Protein AF-A0A8C5MKD7-F1 (afdb_monomer_lite)

pLDDT: mean 90.49, std 13.29, range [43.59, 98.06]

Structure (mmCIF, N/CA/C/O backbone):
data_AF-A0A8C5MKD7-F1
#
_entry.id   AF-A0A8C5MKD7-F1
#
loop_
_atom_site.group_PDB
_atom_site.id
_atom_site.type_symbol
_atom_site.label_atom_id
_atom_site.label_alt_id
_atom_site.label_comp_id
_atom_s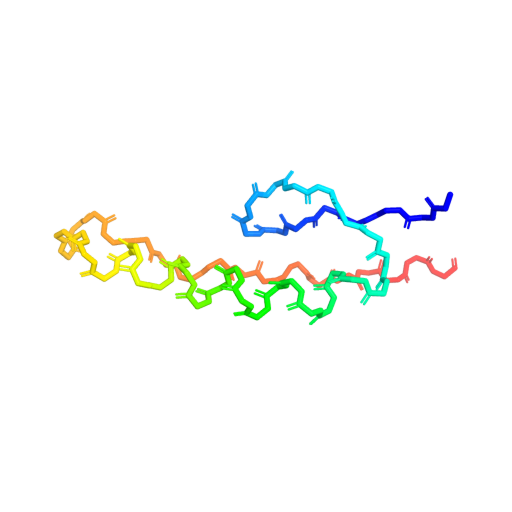ite.label_asym_id
_atom_site.label_entity_id
_atom_site.label_seq_id
_atom_site.pdbx_PDB_ins_code
_atom_site.Cartn_x
_atom_site.Cartn_y
_atom_site.Cartn_z
_atom_site.occupancy
_atom_site.B_iso_or_equiv
_atom_site.auth_seq_id
_atom_site.auth_comp_id
_atom_site.auth_asym_id
_atom_site.auth_atom_id
_atom_site.pdbx_PDB_model_num
ATOM 1 N N . PRO A 1 1 ? 6.577 -4.497 -21.511 1.00 66.44 1 PRO A N 1
ATOM 2 C CA . PRO A 1 1 ? 7.367 -4.906 -20.319 1.00 66.44 1 PRO A CA 1
ATOM 3 C C . PRO A 1 1 ? 6.396 -5.404 -19.242 1.00 66.44 1 PRO A C 1
ATOM 5 O O . PRO A 1 1 ? 5.298 -4.856 -19.192 1.00 66.44 1 PRO A O 1
ATOM 8 N N . PRO A 1 2 ? 6.738 -6.424 -18.435 1.00 82.69 2 PRO A N 1
ATOM 9 C CA . PRO A 1 2 ? 5.818 -6.943 -17.426 1.00 82.69 2 PRO A CA 1
ATOM 10 C C . PRO A 1 2 ? 5.558 -5.893 -16.338 1.00 82.69 2 PRO A C 1
ATOM 12 O O . PRO A 1 2 ? 6.499 -5.283 -15.816 1.00 82.69 2 PRO A O 1
ATOM 15 N N . THR A 1 3 ? 4.283 -5.683 -16.015 1.00 92.25 3 THR A N 1
ATOM 16 C CA . THR A 1 3 ? 3.828 -4.830 -14.913 1.00 92.25 3 THR A CA 1
ATOM 17 C C . THR A 1 3 ? 3.278 -5.686 -13.774 1.00 92.25 3 THR A C 1
ATOM 19 O O . THR A 1 3 ? 2.864 -6.8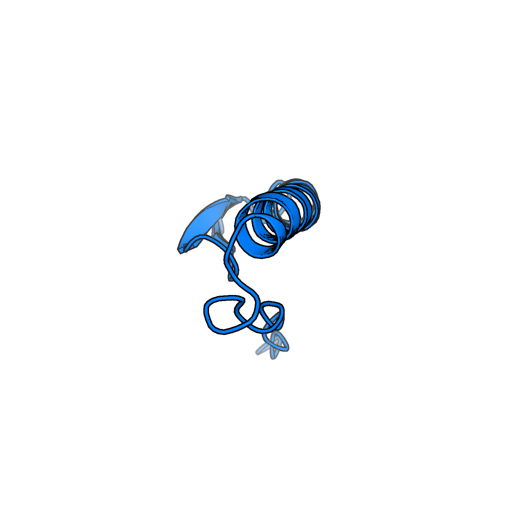28 -13.969 1.00 92.25 3 THR A O 1
ATOM 22 N N . VAL A 1 4 ? 3.325 -5.142 -12.561 1.00 92.69 4 VAL A N 1
ATOM 23 C CA . VAL A 1 4 ? 2.784 -5.734 -11.338 1.00 92.69 4 VAL A CA 1
ATOM 24 C C . VAL A 1 4 ? 1.899 -4.691 -10.673 1.00 92.69 4 VAL A C 1
ATOM 26 O O . VAL A 1 4 ? 2.272 -3.520 -10.568 1.00 92.69 4 VAL A O 1
ATOM 29 N N . VAL A 1 5 ? 0.728 -5.119 -10.217 1.00 94.88 5 VAL A N 1
ATOM 30 C CA . VAL A 1 5 ? -0.196 -4.271 -9.465 1.00 94.88 5 VAL A CA 1
ATOM 31 C C . VAL A 1 5 ? 0.228 -4.255 -7.999 1.00 94.88 5 VAL A C 1
ATOM 33 O O . VAL A 1 5 ? 0.398 -5.303 -7.378 1.00 94.88 5 VAL A O 1
ATOM 36 N N . CYS A 1 6 ? 0.381 -3.065 -7.425 1.00 96.00 6 CYS A N 1
ATOM 37 C CA . CYS A 1 6 ? 0.615 -2.908 -5.996 1.00 96.00 6 CYS A CA 1
ATOM 38 C C . CYS A 1 6 ? -0.618 -3.366 -5.209 1.00 96.00 6 CYS A C 1
ATOM 40 O O . CYS A 1 6 ? -1.686 -2.766 -5.322 1.00 96.00 6 CYS A O 1
ATOM 42 N N . TYR A 1 7 ? -0.462 -4.378 -4.357 1.00 95.44 7 TYR A N 1
ATOM 43 C CA . TYR A 1 7 ? -1.553 -4.933 -3.545 1.00 95.44 7 TYR A CA 1
ATOM 44 C C . TYR A 1 7 ? -2.091 -3.961 -2.476 1.00 95.44 7 TYR A C 1
ATOM 46 O O . TYR A 1 7 ? -3.135 -4.214 -1.882 1.00 95.44 7 TYR A O 1
ATOM 54 N N . ILE A 1 8 ? -1.382 -2.854 -2.225 1.00 96.88 8 ILE A N 1
ATOM 55 C CA . ILE A 1 8 ? -1.754 -1.834 -1.236 1.00 96.88 8 ILE A CA 1
ATOM 56 C C . ILE A 1 8 ? -2.629 -0.748 -1.874 1.00 96.88 8 ILE A C 1
ATOM 58 O O . ILE A 1 8 ? -3.649 -0.369 -1.305 1.00 96.88 8 ILE A O 1
ATOM 62 N N . CYS A 1 9 ? -2.230 -0.225 -3.043 1.00 96.12 9 CYS A N 1
ATOM 63 C CA . CYS A 1 9 ? -2.882 0.935 -3.670 1.00 96.12 9 CYS A CA 1
ATOM 64 C C . CYS A 1 9 ? -3.517 0.672 -5.044 1.00 96.12 9 CYS A C 1
ATOM 66 O O . CYS A 1 9 ? -4.107 1.588 -5.613 1.00 96.12 9 CYS A O 1
ATOM 68 N N . GLY A 1 10 ? -3.381 -0.535 -5.598 1.00 95.12 10 GLY A N 1
ATOM 69 C CA . GLY A 1 10 ? -3.985 -0.930 -6.874 1.00 95.12 10 GLY A CA 1
ATOM 70 C C . GLY A 1 10 ? -3.351 -0.313 -8.125 1.00 95.12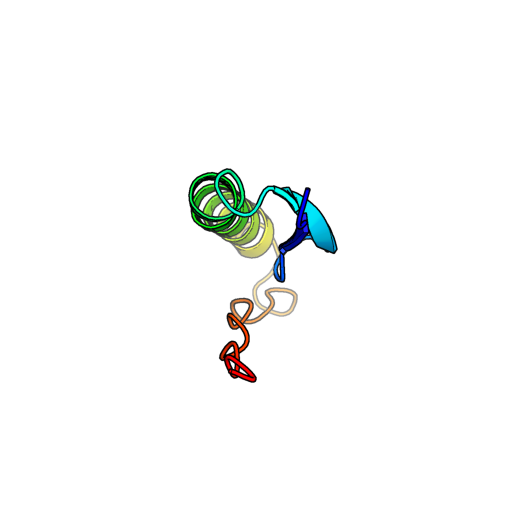 10 GLY A C 1
ATOM 71 O O . GLY A 1 10 ? -3.876 -0.497 -9.217 1.00 95.12 10 GLY A O 1
ATOM 72 N N . ARG A 1 11 ? -2.237 0.421 -8.000 1.00 96.44 11 ARG A N 1
ATOM 73 C CA . ARG A 1 11 ? -1.528 1.025 -9.143 1.00 96.44 11 ARG A CA 1
ATOM 74 C C . ARG A 1 11 ? -0.537 0.051 -9.778 1.00 96.44 11 ARG A C 1
ATOM 76 O O . ARG A 1 11 ? 0.033 -0.792 -9.087 1.00 96.44 11 ARG A O 1
ATOM 83 N N . GLU A 1 12 ? -0.296 0.216 -11.074 1.00 96.00 12 GLU A N 1
ATOM 84 C CA . GLU A 1 12 ? 0.645 -0.594 -11.851 1.00 96.00 12 GLU A CA 1
ATOM 85 C C . GLU A 1 12 ? 2.072 -0.039 -11.807 1.00 96.00 12 GLU A C 1
ATOM 87 O O . GLU A 1 12 ? 2.303 1.160 -11.970 1.00 96.00 12 GLU A O 1
ATOM 92 N N . PHE A 1 13 ? 3.044 -0.932 -11.631 1.00 95.38 13 PHE A N 1
ATOM 93 C CA . PHE A 1 13 ? 4.471 -0.619 -11.640 1.00 95.38 13 PHE A CA 1
ATOM 94 C C . PHE A 1 13 ? 5.239 -1.650 -12.460 1.00 95.38 13 PHE A C 1
ATOM 96 O O . PHE A 1 13 ? 4.803 -2.785 -12.627 1.00 95.38 13 PHE A O 1
ATOM 103 N N . GLY A 1 14 ? 6.421 -1.282 -12.951 1.00 94.44 14 GLY A N 1
ATOM 104 C CA . GLY A 1 14 ? 7.345 -2.260 -13.516 1.00 94.44 14 GLY A CA 1
ATOM 105 C C . GLY A 1 14 ? 7.864 -3.213 -12.435 1.00 94.44 14 GLY A C 1
ATOM 106 O O . GLY A 1 14 ? 8.014 -2.830 -11.274 1.00 94.44 14 GLY A O 1
ATOM 107 N N . THR A 1 15 ? 8.219 -4.438 -12.820 1.00 90.94 15 THR A N 1
ATOM 108 C CA . THR A 1 15 ? 8.742 -5.469 -11.897 1.00 90.94 15 THR A CA 1
ATOM 109 C C . THR A 1 15 ? 9.956 -5.029 -11.074 1.00 90.94 15 THR A C 1
ATOM 111 O O . THR A 1 15 ? 10.153 -5.519 -9.969 1.00 90.94 15 THR A O 1
ATOM 114 N N . LYS A 1 16 ? 10.770 -4.093 -11.577 1.00 90.56 16 LYS A N 1
ATOM 115 C CA . LYS A 1 16 ? 11.906 -3.526 -10.828 1.00 90.56 16 LYS A CA 1
ATOM 116 C C . LYS A 1 16 ? 11.494 -2.394 -9.887 1.00 90.56 16 LYS A C 1
ATOM 118 O O . LYS A 1 16 ? 12.064 -2.253 -8.811 1.00 90.56 16 LYS A O 1
ATOM 123 N N . SER A 1 17 ? 10.527 -1.567 -10.288 1.00 95.31 17 SER A N 1
ATOM 124 C CA . SER A 1 17 ? 10.104 -0.414 -9.489 1.00 95.31 17 SER A CA 1
ATOM 125 C C . SER A 1 17 ? 9.128 -0.793 -8.377 1.00 95.31 17 SER A C 1
ATOM 127 O O . SER A 1 17 ? 9.094 -0.101 -7.360 1.00 95.31 17 SER A O 1
ATOM 129 N N . ILE A 1 18 ? 8.395 -1.906 -8.506 1.00 95.56 18 ILE A N 1
ATOM 130 C CA . ILE A 1 18 ? 7.457 -2.369 -7.473 1.00 95.56 18 ILE A CA 1
ATOM 131 C C . ILE A 1 18 ? 8.156 -2.656 -6.135 1.00 95.56 18 ILE A C 1
ATOM 133 O O . ILE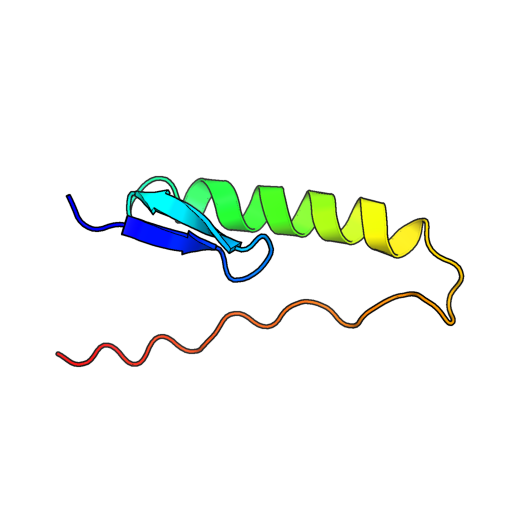 A 1 18 ? 7.652 -2.236 -5.097 1.00 95.56 18 ILE A O 1
ATOM 137 N N . SER A 1 19 ? 9.360 -3.242 -6.147 1.00 93.19 19 SER A N 1
ATOM 138 C CA . SER A 1 19 ? 10.148 -3.513 -4.931 1.00 93.19 19 SER A CA 1
ATOM 139 C C . SER A 1 19 ? 10.551 -2.246 -4.170 1.00 93.19 19 SER A C 1
ATOM 141 O O . SER A 1 19 ? 10.755 -2.288 -2.962 1.00 93.19 19 SER A O 1
ATOM 143 N N . ILE A 1 20 ? 10.657 -1.114 -4.871 1.00 96.38 20 ILE A N 1
ATOM 144 C CA . ILE A 1 20 ? 10.959 0.198 -4.282 1.00 96.38 20 ILE A CA 1
ATOM 145 C C . ILE A 1 20 ? 9.664 0.897 -3.844 1.00 96.38 20 ILE A C 1
ATOM 147 O O . ILE A 1 20 ? 9.649 1.626 -2.851 1.00 96.38 20 ILE A O 1
ATOM 151 N N . HIS A 1 21 ? 8.575 0.679 -4.582 1.00 96.94 21 HIS A N 1
ATOM 152 C CA . HIS A 1 21 ? 7.275 1.283 -4.326 1.00 96.94 21 HIS A CA 1
ATOM 153 C C . HIS A 1 21 ? 6.561 0.684 -3.107 1.00 96.94 21 HIS A C 1
ATOM 155 O O . HIS A 1 21 ? 6.123 1.445 -2.247 1.00 96.94 21 HIS A O 1
ATOM 161 N N . GLU A 1 22 ? 6.434 -0.645 -3.014 1.00 96.38 22 GLU A N 1
ATOM 162 C CA . GLU A 1 22 ? 5.698 -1.338 -1.941 1.00 96.38 22 GLU A CA 1
ATOM 163 C C . GLU A 1 22 ? 6.060 -0.856 -0.523 1.00 96.38 22 GLU A C 1
ATOM 165 O O . GLU A 1 22 ? 5.139 -0.465 0.198 1.00 96.38 22 GLU A O 1
ATOM 170 N N . PRO A 1 23 ? 7.344 -0.782 -0.108 1.00 96.69 23 PRO A N 1
ATOM 171 C CA . PRO A 1 23 ? 7.683 -0.324 1.242 1.00 96.69 23 PRO A CA 1
ATOM 172 C C . PRO A 1 23 ? 7.296 1.143 1.489 1.00 96.69 23 PRO A C 1
ATOM 174 O O . PRO A 1 23 ? 6.856 1.499 2.582 1.00 96.69 23 PRO A O 1
ATOM 177 N N . GLN A 1 24 ? 7.403 2.006 0.473 1.00 97.81 24 GLN A N 1
ATOM 178 C CA . GLN A 1 24 ? 6.992 3.411 0.583 1.00 97.81 24 GLN A CA 1
ATOM 179 C C . GLN A 1 24 ? 5.469 3.549 0.647 1.00 97.81 24 GLN A C 1
ATOM 181 O O . GLN A 1 24 ? 4.943 4.353 1.419 1.00 97.81 24 GLN A O 1
ATOM 186 N N . CYS A 1 25 ? 4.758 2.743 -0.141 1.00 97.75 25 CYS A N 1
ATOM 187 C CA . CYS A 1 25 ? 3.306 2.693 -0.145 1.00 97.75 25 CYS A CA 1
ATOM 188 C C . CYS A 1 25 ? 2.765 2.196 1.199 1.00 97.75 25 CYS A C 1
ATOM 190 O O . CYS A 1 25 ? 1.825 2.785 1.726 1.00 97.75 25 CYS A O 1
ATOM 192 N N . LEU A 1 26 ? 3.392 1.169 1.780 1.00 97.75 26 LEU A N 1
ATOM 193 C CA . LEU A 1 26 ? 3.018 0.630 3.085 1.00 97.75 26 LEU A CA 1
ATOM 194 C C . LEU A 1 26 ? 3.243 1.659 4.196 1.00 97.75 26 LEU A C 1
ATOM 196 O O . LEU A 1 26 ? 2.341 1.917 4.988 1.00 97.75 26 LEU A O 1
ATOM 200 N N . LYS A 1 27 ? 4.397 2.340 4.198 1.00 98.06 27 LYS A N 1
ATOM 201 C CA . LYS A 1 27 ? 4.666 3.435 5.142 1.00 98.06 27 LYS A CA 1
ATOM 202 C C . LYS A 1 27 ? 3.602 4.532 5.061 1.00 98.06 27 LYS A C 1
ATOM 204 O O . LYS A 1 27 ? 3.122 4.994 6.091 1.00 98.06 27 LYS A O 1
ATOM 209 N N . LYS A 1 28 ? 3.219 4.949 3.848 1.00 98.00 28 LYS A N 1
ATOM 210 C CA . LYS A 1 28 ? 2.153 5.941 3.663 1.00 98.00 28 LYS A CA 1
ATOM 211 C C . LYS A 1 28 ? 0.812 5.425 4.193 1.00 98.00 28 LYS A C 1
ATOM 213 O O . LYS A 1 28 ? 0.125 6.163 4.892 1.00 98.00 28 LYS A O 1
ATOM 218 N N . TRP A 1 29 ? 0.474 4.173 3.892 1.00 98.06 29 TRP A N 1
ATOM 219 C CA . TRP A 1 29 ? -0.750 3.537 4.366 1.00 98.06 29 TRP A CA 1
ATOM 220 C C . TRP A 1 29 ? -0.826 3.522 5.897 1.00 98.06 29 TRP A C 1
ATOM 222 O O . TRP A 1 29 ? -1.857 3.910 6.435 1.00 98.06 29 TRP A O 1
ATOM 232 N N . HIS A 1 30 ? 0.260 3.179 6.602 1.00 97.88 30 HIS A N 1
ATOM 233 C CA . HIS A 1 30 ? 0.298 3.239 8.069 1.00 97.88 30 HIS A CA 1
ATOM 234 C C . HIS A 1 30 ? -0.004 4.640 8.585 1.00 97.88 30 HIS A C 1
ATOM 236 O O . HIS A 1 30 ? -0.919 4.802 9.383 1.00 97.88 30 HIS A O 1
ATOM 242 N N . LEU A 1 31 ? 0.680 5.657 8.055 1.00 98.00 31 LEU A N 1
ATOM 243 C CA . LEU A 1 31 ? 0.475 7.043 8.475 1.00 98.00 31 LEU A CA 1
ATOM 244 C C . LEU A 1 31 ? -0.955 7.537 8.225 1.00 98.00 31 LEU A C 1
ATOM 246 O O . LEU A 1 31 ? -1.45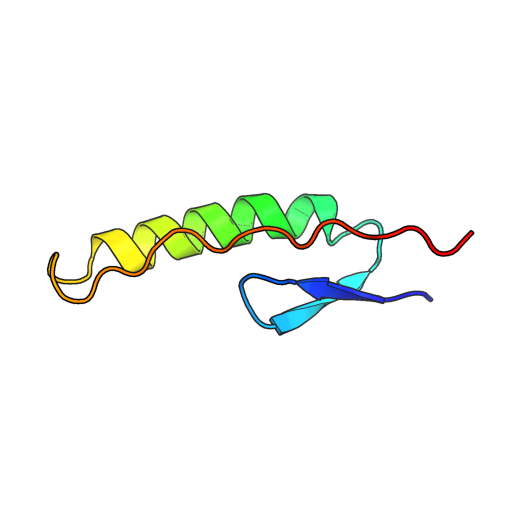5 8.378 8.968 1.00 98.00 31 LEU A O 1
ATOM 250 N N . GLU A 1 32 ? -1.607 7.079 7.156 1.00 97.31 32 GLU A N 1
ATOM 251 C CA . GLU A 1 32 ? -3.011 7.399 6.880 1.00 97.31 32 GLU A CA 1
ATOM 252 C C . GLU A 1 32 ? -3.955 6.616 7.801 1.00 97.31 32 GLU A C 1
ATOM 254 O O . GLU A 1 32 ? -4.923 7.185 8.301 1.00 97.31 32 GLU A O 1
ATOM 259 N N . ASN A 1 33 ? -3.650 5.349 8.080 1.00 97.88 33 ASN A N 1
ATOM 260 C CA . ASN A 1 33 ? -4.442 4.486 8.947 1.00 97.88 33 ASN A CA 1
ATOM 261 C C . ASN A 1 33 ? -4.369 4.922 10.417 1.00 97.88 33 ASN A C 1
ATOM 263 O O . ASN A 1 33 ? -5.394 5.004 11.078 1.00 97.88 33 ASN A O 1
ATOM 267 N N . GLU A 1 34 ? -3.192 5.288 10.924 1.00 97.19 34 GLU A N 1
ATOM 268 C CA . GLU A 1 34 ? -2.984 5.754 12.303 1.00 97.19 34 GLU A CA 1
ATOM 269 C C . GLU A 1 34 ? -3.720 7.065 12.610 1.00 97.19 34 GLU A C 1
ATOM 271 O O . GLU A 1 34 ? -4.069 7.325 13.762 1.00 97.19 34 GLU A O 1
ATOM 276 N N . LYS A 1 35 ? -4.006 7.877 11.583 1.00 97.38 35 LYS A N 1
ATOM 277 C CA . LYS A 1 35 ? -4.824 9.094 11.709 1.00 97.38 35 LYS A CA 1
ATOM 278 C C . LYS A 1 35 ? -6.316 8.801 11.861 1.00 97.38 35 LYS A C 1
ATOM 280 O O . LYS A 1 35 ? -7.067 9.699 12.240 1.00 97.38 35 LYS A O 1
ATOM 285 N N . LEU A 1 36 ? -6.767 7.586 11.547 1.00 96.81 36 LEU A N 1
ATOM 286 C CA . LEU A 1 36 ? -8.161 7.198 11.720 1.00 96.81 36 LEU A CA 1
ATOM 287 C C . LEU A 1 36 ? -8.450 6.878 13.198 1.00 96.81 36 LEU A C 1
ATOM 289 O O . LEU A 1 36 ? -7.596 6.309 13.889 1.00 96.81 36 LEU A O 1
ATOM 293 N N . PRO A 1 37 ? -9.671 7.169 13.688 1.00 97.75 37 PRO A N 1
ATOM 294 C CA . PRO A 1 37 ? -10.170 6.626 14.948 1.00 97.75 37 PRO A CA 1
ATOM 295 C C . PRO A 1 37 ? -9.956 5.111 15.017 1.00 97.75 37 PRO A C 1
ATOM 297 O O . PRO A 1 37 ? -10.133 4.429 14.011 1.00 97.75 37 PRO A O 1
ATOM 300 N N . LYS A 1 38 ? -9.620 4.565 16.195 1.00 94.94 38 LYS A N 1
ATOM 301 C CA . LYS A 1 38 ? -9.283 3.134 16.369 1.00 94.94 38 LYS A CA 1
ATOM 302 C C . LYS A 1 38 ? -10.308 2.171 15.756 1.00 94.94 38 LYS A C 1
ATOM 304 O O . LYS A 1 38 ? -9.931 1.128 15.245 1.00 94.94 38 LYS A O 1
ATOM 309 N N . ASN A 1 39 ? -11.590 2.531 15.776 1.00 96.69 39 ASN A N 1
ATOM 310 C CA . ASN A 1 39 ? -12.682 1.738 15.204 1.00 96.69 39 ASN A CA 1
ATOM 311 C C . ASN A 1 39 ? -12.774 1.793 13.665 1.00 96.69 39 ASN A C 1
ATOM 313 O O . ASN A 1 39 ? -13.528 1.024 13.078 1.00 96.69 39 ASN A O 1
ATOM 317 N N . LEU A 1 40 ? -12.060 2.717 13.022 1.00 97.38 40 LEU A N 1
ATOM 318 C CA . LEU A 1 40 ? -11.969 2.875 11.568 1.00 97.38 40 LEU A CA 1
ATOM 319 C C . LEU A 1 40 ? -10.607 2.436 11.014 1.00 97.38 40 LEU A C 1
ATOM 321 O O . LEU A 1 40 ? -10.463 2.314 9.796 1.00 97.38 40 LEU A O 1
ATOM 325 N N . GLN A 1 41 ? -9.625 2.193 11.887 1.00 97.62 41 GLN A N 1
ATOM 326 C CA . GLN A 1 41 ? -8.336 1.639 11.492 1.00 97.62 41 GLN A CA 1
ATOM 327 C C . GLN A 1 41 ? -8.536 0.256 10.878 1.00 97.62 41 GLN A C 1
ATOM 329 O O . GLN A 1 41 ? -9.256 -0.595 11.400 1.00 97.62 41 GLN A O 1
ATOM 334 N N . ARG A 1 42 ? -7.891 0.041 9.740 1.00 96.12 42 ARG A N 1
ATOM 335 C CA . ARG A 1 42 ? -7.909 -1.220 9.007 1.00 96.12 42 ARG A CA 1
ATOM 336 C C . ARG A 1 42 ? -6.701 -2.070 9.406 1.00 96.12 42 ARG A C 1
ATOM 338 O O . ARG A 1 42 ? -5.674 -1.508 9.792 1.00 96.12 42 ARG A O 1
ATOM 345 N N . PRO A 1 43 ? -6.800 -3.406 9.318 1.00 95.69 43 PRO A N 1
ATOM 346 C CA . PRO A 1 43 ? -5.636 -4.273 9.453 1.00 95.69 43 PRO A CA 1
ATOM 347 C C . PRO A 1 43 ? -4.657 -4.037 8.299 1.00 95.69 43 PRO A C 1
ATOM 349 O O . PRO A 1 43 ? -5.058 -3.625 7.208 1.00 95.69 43 PRO A O 1
ATOM 352 N N . GLU A 1 44 ? -3.378 -4.317 8.550 1.00 95.12 44 GLU A N 1
ATOM 353 C CA . GLU A 1 44 ? -2.319 -4.174 7.550 1.00 95.12 44 GLU A CA 1
ATOM 354 C C . GLU A 1 44 ? -2.631 -4.985 6.275 1.00 95.12 44 GLU A C 1
ATOM 356 O O . GLU A 1 44 ? -3.058 -6.145 6.375 1.00 95.12 44 GLU A O 1
ATOM 361 N N . PRO A 1 45 ? -2.431 -4.412 5.070 1.00 95.12 45 PRO A N 1
ATOM 362 C CA . PRO A 1 45 ? -2.613 -5.138 3.822 1.00 95.12 45 PRO A CA 1
ATOM 363 C C . PRO A 1 45 ? -1.627 -6.305 3.741 1.00 95.12 45 PRO A C 1
ATOM 365 O O . PRO A 1 45 ? -0.418 -6.123 3.874 1.00 95.12 45 PRO A O 1
ATOM 368 N N . LYS A 1 46 ? -2.128 -7.511 3.468 1.00 92.31 46 LYS A N 1
ATOM 369 C CA . LYS A 1 46 ? -1.283 -8.701 3.321 1.00 92.31 46 LYS A CA 1
ATOM 370 C C . LYS A 1 46 ? -0.766 -8.808 1.895 1.00 92.31 46 LYS A C 1
ATOM 372 O O . LYS A 1 46 ? -1.556 -8.786 0.951 1.00 92.31 46 LYS A O 1
ATOM 377 N N . LYS A 1 47 ? 0.550 -8.970 1.745 1.00 87.19 47 LYS A N 1
ATOM 378 C CA . LYS A 1 47 ? 1.146 -9.268 0.443 1.00 87.19 47 LYS A CA 1
ATOM 379 C C . LYS A 1 47 ? 0.654 -10.647 -0.014 1.00 87.19 47 LYS A C 1
ATOM 381 O O . LYS A 1 47 ? 0.810 -11.603 0.746 1.00 87.19 47 LYS A O 1
ATOM 386 N N . PRO A 1 48 ? 0.048 -10.771 -1.206 1.00 83.81 48 PRO A N 1
ATOM 387 C CA . PRO A 1 48 ? -0.349 -12.071 -1.716 1.00 83.81 48 PRO A CA 1
ATOM 388 C C . PRO A 1 48 ? 0.899 -12.931 -1.913 1.00 83.81 48 PRO A C 1
ATOM 390 O O . PRO A 1 48 ? 1.904 -12.469 -2.459 1.00 83.81 48 PRO A O 1
ATOM 393 N N . GLU A 1 49 ? 0.837 -14.183 -1.470 1.00 77.38 49 GLU A N 1
ATOM 394 C CA . GLU A 1 49 ? 1.853 -15.172 -1.803 1.00 77.38 49 GLU A CA 1
ATOM 395 C C . GLU A 1 49 ? 1.809 -15.369 -3.317 1.00 77.38 49 GLU A C 1
ATOM 397 O O . GLU A 1 49 ? 0.869 -15.951 -3.864 1.00 77.38 49 GLU A O 1
ATOM 402 N N . VAL A 1 50 ? 2.790 -14.806 -4.021 1.00 65.75 50 VAL A N 1
ATOM 403 C CA . VAL A 1 50 ? 2.914 -14.990 -5.463 1.00 65.75 50 VAL A CA 1
ATOM 404 C C . VAL A 1 50 ? 3.228 -16.464 -5.677 1.00 65.75 50 VAL A C 1
ATOM 406 O O . VAL A 1 50 ? 4.370 -16.890 -5.522 1.00 65.75 50 VAL A O 1
ATOM 409 N N . ARG A 1 51 ? 2.215 -17.263 -6.029 1.00 55.75 51 ARG A N 1
ATOM 410 C CA . ARG A 1 51 ? 2.453 -18.557 -6.663 1.00 55.75 51 ARG A CA 1
ATOM 411 C C . ARG A 1 51 ? 3.142 -18.237 -7.981 1.00 55.75 51 ARG A C 1
ATOM 413 O O . ARG A 1 51 ? 2.489 -17.793 -8.922 1.00 55.75 51 ARG A O 1
ATOM 420 N N . GLN A 1 52 ? 4.462 -18.387 -8.027 1.00 48.38 52 GLN A N 1
ATOM 421 C CA . GLN A 1 52 ? 5.174 -18.476 -9.291 1.00 48.38 52 GLN A CA 1
ATOM 422 C C . GLN A 1 52 ? 4.610 -19.711 -9.990 1.00 48.38 52 GLN A C 1
ATOM 424 O O . GLN A 1 52 ? 4.966 -20.839 -9.660 1.00 48.38 52 GLN A O 1
ATOM 429 N N . ILE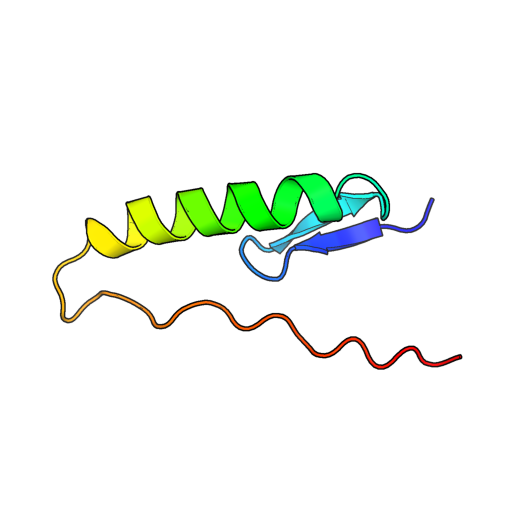 A 1 53 ? 3.639 -19.503 -10.877 1.00 53.03 53 ILE A N 1
ATOM 430 C CA . ILE A 1 53 ? 3.320 -20.498 -11.891 1.00 53.03 53 ILE A CA 1
ATOM 431 C C . ILE A 1 53 ? 4.550 -20.463 -12.797 1.00 53.03 53 ILE A C 1
ATOM 433 O O . ILE A 1 53 ? 4.761 -19.472 -13.497 1.00 53.03 53 ILE A O 1
ATOM 437 N N . GLY A 1 54 ? 5.433 -21.445 -12.593 1.00 43.59 54 GLY A N 1
ATOM 438 C CA . GLY A 1 54 ? 6.657 -21.630 -13.369 1.00 43.59 54 GLY A CA 1
ATOM 439 C C . GLY A 1 54 ? 6.383 -21.890 -14.839 1.00 43.59 54 GLY A C 1
ATOM 440 O O . GLY A 1 54 ? 5.238 -22.275 -15.174 1.00 43.59 54 GLY A O 1
#

Radius of gyration: 13.21 Å; chains: 1; bounding box: 25×31×37 Å

InterPro domains:
  IPR026319 Zinc finger C2HC domain-containing protein 1A/B-like [PTHR13555] (1-47)
  IPR049899 Zinc finger, C2HC/C3H-type [PS52027] (2-31)

Sequence (54 aa):
PPTVVCYICGREFGTKSISIHEPQCLKKWHLENEKLPKNLQRPEPKKPEVRQIG

Secondary structure (DSSP, 8-state):
--EEE-TTT--EEETTTHHHHHHHHHHHHHHHHHTS-TTTPPPPPPPP------

Foldseek 3Di:
DDWDAQQQPRDIDPPVCNVVVNVVSQVVLVVVLVPDDPVSRDPRRDDDPPPPPD

Organism: NCBI:txid445787